Protein AF-A0A7J4EPP3-F1 (afdb_monomer_lite)

Foldseek 3Di:
DPDPVVLVVLLVVLLVLLQPFADDDDPDDDDDDDDDDDPVLVVVLSVLSVVLSVLLNVLSVCVSVLVLVVSLVSLQVSLVSLVVSLVSLVVCLVGDPDPLSNLLSVLSNLLSNLSSLLSNLSSVLSVVSVVCVVVVDDPVVVSVVSSVSSVVSSVSSSVSRVVNVVSD

Secondary structure (DSSP, 8-state):
---THHHHHHHHHHHHHSTTSS-S--------------HHHHHHHHHHHHHHHHHHHHHHHHHHTT-H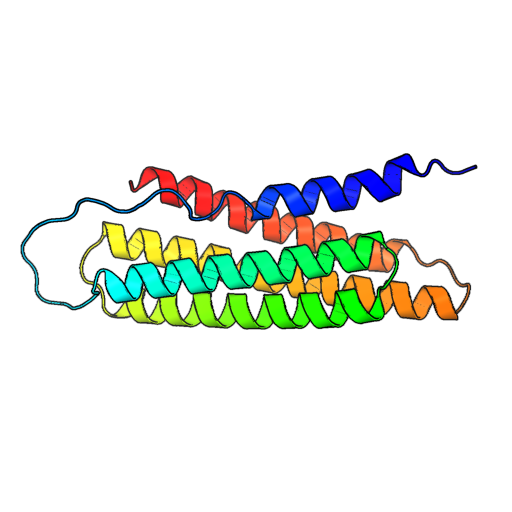HHHHHHHHHHHHHHHHHHHHHHHHHHH---HHHHHHHHHHHHHHHHHHHHHHHHHHHHHHHHHHHHH----HHHHHHHHHHHHHHHHHHHHHHHHHHTT-

Structure (mmCIF, N/CA/C/O backbone):
data_AF-A0A7J4EPP3-F1
#
_entry.id   AF-A0A7J4EPP3-F1
#
loop_
_atom_site.group_PDB
_atom_site.id
_atom_site.type_symbol
_atom_site.label_atom_id
_atom_site.label_alt_id
_atom_site.label_comp_id
_atom_site.label_asym_id
_atom_site.label_entity_id
_atom_site.label_seq_id
_atom_site.pdbx_PDB_ins_code
_atom_site.Cartn_x
_atom_site.Cartn_y
_atom_site.Cartn_z
_atom_site.occupancy
_atom_site.B_iso_or_equiv
_atom_site.auth_seq_id
_atom_site.auth_comp_id
_atom_site.auth_asym_id
_atom_site.auth_atom_id
_atom_site.pdbx_PDB_model_num
ATOM 1 N N . MET A 1 1 ? -27.697 15.323 17.295 1.00 38.88 1 MET A N 1
ATOM 2 C CA . MET A 1 1 ? -27.524 14.585 16.025 1.00 38.88 1 MET A CA 1
ATOM 3 C C . MET A 1 1 ? -26.240 15.083 15.372 1.00 38.88 1 MET A C 1
ATOM 5 O O . MET A 1 1 ? -26.256 16.134 14.749 1.00 38.88 1 MET A O 1
ATOM 9 N N . ARG A 1 2 ? -25.096 14.430 15.634 1.00 35.09 2 ARG A N 1
ATOM 10 C CA . ARG A 1 2 ? -23.826 14.738 14.949 1.00 35.09 2 ARG A CA 1
ATOM 11 C C . ARG A 1 2 ? -23.888 14.055 13.583 1.00 35.09 2 ARG A C 1
ATOM 13 O O . ARG A 1 2 ? -24.139 12.856 13.533 1.00 35.09 2 ARG A O 1
ATOM 20 N N . SER A 1 3 ? -23.784 14.842 12.518 1.00 36.94 3 SER A N 1
ATOM 21 C CA . SER A 1 3 ? -24.098 14.447 11.148 1.00 36.94 3 SER A CA 1
ATOM 22 C C . SER A 1 3 ? -23.239 13.279 10.665 1.00 36.94 3 SER A C 1
ATOM 24 O O . SER A 1 3 ? -22.012 13.332 10.704 1.00 36.94 3 SER A O 1
ATOM 26 N N . GLU A 1 4 ? -23.900 12.255 10.133 1.00 36.28 4 GLU A N 1
ATOM 27 C CA . GLU A 1 4 ? -23.300 11.088 9.468 1.00 36.28 4 GLU A CA 1
ATOM 28 C C . GLU A 1 4 ? -22.403 11.465 8.269 1.00 36.28 4 GLU A C 1
ATOM 30 O O . GLU A 1 4 ? -21.597 10.660 7.810 1.00 36.28 4 GLU A O 1
ATOM 35 N N . SER A 1 5 ? -22.460 12.726 7.828 1.00 35.41 5 SER A N 1
ATOM 36 C CA . SER A 1 5 ? -21.662 13.291 6.738 1.00 35.41 5 SER A CA 1
ATOM 37 C C . SER A 1 5 ? -20.147 13.281 6.984 1.00 35.41 5 SER A C 1
ATOM 39 O O . SER A 1 5 ? -19.390 13.132 6.028 1.00 35.41 5 SER A O 1
ATOM 41 N N . SER A 1 6 ? -19.667 13.387 8.233 1.00 36.06 6 SER A N 1
ATOM 42 C CA . SER A 1 6 ? -18.217 13.430 8.503 1.00 36.06 6 SER A CA 1
ATOM 43 C C . SER A 1 6 ? -17.560 12.047 8.530 1.00 36.06 6 SER A C 1
ATOM 45 O O . SER A 1 6 ? -16.365 11.939 8.272 1.00 36.06 6 SER A O 1
ATOM 47 N N . LYS A 1 7 ? -18.329 10.988 8.821 1.00 38.56 7 LYS A N 1
ATOM 48 C CA . LYS A 1 7 ? -17.844 9.597 8.784 1.00 38.56 7 LYS A CA 1
ATOM 49 C C . LYS A 1 7 ? -17.699 9.097 7.348 1.00 38.56 7 LYS A C 1
ATOM 51 O O . LYS A 1 7 ? -16.771 8.359 7.058 1.00 38.56 7 LYS A O 1
ATOM 56 N N . PHE A 1 8 ? -18.566 9.570 6.453 1.00 37.72 8 PHE A N 1
ATOM 57 C CA . PHE A 1 8 ? -18.509 9.256 5.026 1.00 37.72 8 PHE A CA 1
ATOM 58 C C . PHE A 1 8 ? -17.296 9.895 4.326 1.00 37.72 8 PHE A C 1
ATOM 60 O O . PHE A 1 8 ? -16.698 9.284 3.445 1.00 37.72 8 PHE A O 1
ATOM 67 N N . ALA A 1 9 ? -16.887 11.103 4.730 1.00 36.72 9 ALA A N 1
ATOM 68 C CA . ALA A 1 9 ? -15.850 11.861 4.026 1.00 36.72 9 ALA A CA 1
ATOM 69 C C . ALA A 1 9 ? -14.425 11.290 4.177 1.00 36.72 9 ALA A C 1
ATOM 71 O O . ALA A 1 9 ? -13.644 11.360 3.234 1.00 36.72 9 ALA A O 1
ATOM 72 N N . VAL A 1 10 ? -14.071 10.713 5.331 1.00 40.38 10 VAL A N 1
ATOM 73 C CA . VAL A 1 10 ? -12.707 10.198 5.577 1.00 40.38 10 VAL A CA 1
ATOM 74 C C . VAL A 1 10 ? -12.420 8.958 4.724 1.00 40.38 10 VAL A C 1
ATOM 76 O O . VAL A 1 10 ? -11.347 8.846 4.135 1.00 40.38 10 VAL A O 1
ATOM 79 N N . SER A 1 11 ? -13.412 8.084 4.582 1.00 42.03 11 SER A N 1
ATOM 80 C CA . SER A 1 11 ? -13.312 6.844 3.813 1.00 42.03 11 SER A CA 1
ATOM 81 C C . SER A 1 11 ? -13.341 7.050 2.302 1.00 42.03 11 SER A C 1
ATOM 83 O O . SER A 1 11 ? -12.597 6.407 1.566 1.00 42.03 11 SER A O 1
ATOM 85 N N . HIS A 1 12 ? -14.150 8.004 1.831 1.00 43.31 12 HIS A N 1
ATOM 86 C CA . HIS A 1 12 ? -14.265 8.305 0.402 1.00 43.31 12 HIS A CA 1
ATOM 87 C C . HIS A 1 12 ? -13.034 9.038 -0.140 1.00 43.31 12 HIS A C 1
ATOM 89 O O . HIS A 1 12 ? -12.711 8.890 -1.315 1.00 43.31 12 HIS A O 1
ATOM 95 N N . ILE A 1 13 ? -12.329 9.798 0.705 1.00 43.09 13 ILE A N 1
ATOM 96 C CA . ILE A 1 13 ? -11.084 10.458 0.310 1.00 43.09 13 ILE A CA 1
ATOM 97 C C . ILE A 1 13 ? -9.974 9.407 0.157 1.00 43.09 13 ILE A C 1
ATOM 99 O O . ILE A 1 13 ? -9.341 9.386 -0.887 1.00 43.09 13 ILE A O 1
ATOM 103 N N . LEU A 1 14 ? -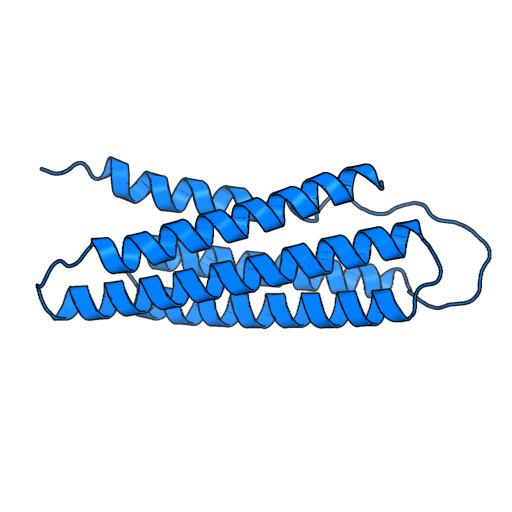9.779 8.482 1.106 1.00 45.69 14 LEU A N 1
ATOM 104 C CA . LEU A 1 14 ? -8.691 7.486 1.049 1.00 45.69 14 LEU A CA 1
ATOM 105 C C . LEU A 1 14 ? -8.889 6.387 -0.018 1.00 45.69 14 LEU A C 1
ATOM 107 O O . LEU A 1 14 ? -7.919 6.015 -0.674 1.00 45.69 14 LEU A O 1
ATOM 111 N N . ALA A 1 15 ? -10.120 5.913 -0.251 1.00 43.97 15 ALA A N 1
ATOM 112 C CA . ALA A 1 15 ? -10.391 4.848 -1.228 1.00 43.97 15 ALA A CA 1
ATOM 113 C C . ALA A 1 15 ? -10.171 5.274 -2.693 1.00 43.97 15 ALA A C 1
ATOM 115 O O . ALA A 1 15 ? -9.754 4.464 -3.517 1.00 43.97 15 ALA A O 1
ATOM 116 N N . TYR A 1 16 ? -10.414 6.545 -3.035 1.00 42.78 16 TYR A N 1
ATOM 117 C CA . TYR A 1 16 ? -10.221 7.038 -4.406 1.00 42.78 16 TYR A CA 1
ATOM 118 C C . TYR A 1 16 ? -8.749 7.292 -4.763 1.00 42.78 16 TYR A C 1
ATOM 120 O O . TYR A 1 16 ? -8.401 7.227 -5.941 1.00 42.78 16 TYR A O 1
ATOM 128 N N . PHE A 1 17 ? -7.873 7.531 -3.778 1.00 46.56 17 PHE A N 1
ATOM 129 C CA . PHE A 1 17 ? -6.449 7.792 -4.034 1.00 46.56 17 PHE A CA 1
ATOM 130 C C . PHE A 1 17 ? -5.656 6.539 -4.448 1.00 46.56 17 PHE A C 1
ATOM 132 O O . PHE A 1 17 ? -4.624 6.671 -5.098 1.00 46.56 17 PHE A O 1
ATOM 139 N N . VAL A 1 18 ? -6.148 5.332 -4.140 1.00 42.97 18 VAL A N 1
ATOM 140 C CA . VAL A 1 18 ? -5.433 4.057 -4.375 1.00 42.97 18 VAL A CA 1
ATOM 141 C C . VAL A 1 18 ? -5.790 3.399 -5.725 1.00 42.97 18 VAL A C 1
ATOM 143 O O . VAL A 1 18 ? -5.059 2.547 -6.218 1.00 42.97 18 VAL A O 1
ATOM 146 N N . ILE A 1 19 ? -6.876 3.822 -6.388 1.00 42.00 19 ILE A N 1
ATOM 147 C CA . ILE A 1 19 ? -7.444 3.125 -7.565 1.00 42.00 19 ILE A CA 1
ATOM 148 C C . ILE A 1 19 ? -6.765 3.485 -8.906 1.00 42.00 19 ILE A C 1
ATOM 150 O O . ILE A 1 19 ? -6.906 2.748 -9.878 1.00 42.00 19 ILE A O 1
ATOM 154 N N . ILE A 1 20 ? -5.990 4.571 -9.003 1.00 41.16 20 ILE A N 1
ATOM 155 C CA . ILE A 1 20 ? -5.474 5.072 -10.300 1.00 41.16 20 ILE A CA 1
ATOM 156 C C . ILE A 1 20 ? -3.962 4.844 -10.460 1.00 41.16 20 ILE A C 1
ATOM 158 O O . ILE A 1 20 ? -3.291 5.671 -11.069 1.00 41.16 20 ILE A O 1
ATOM 162 N N . VAL A 1 21 ? -3.390 3.772 -9.897 1.00 41.31 21 VAL A N 1
ATOM 163 C CA . VAL A 1 21 ? -1.919 3.656 -9.847 1.00 41.31 21 VAL A CA 1
ATOM 164 C C . VAL A 1 21 ? -1.294 2.818 -10.982 1.00 41.31 21 VAL A C 1
ATOM 166 O O . VAL A 1 21 ? -0.169 3.124 -11.329 1.00 41.31 21 VAL A O 1
ATOM 169 N N . PHE A 1 22 ? -1.933 1.863 -11.684 1.00 44.84 22 PHE A N 1
ATOM 170 C CA . PHE A 1 22 ? -1.128 1.020 -12.618 1.00 44.84 22 PHE A CA 1
ATOM 171 C C . PHE A 1 22 ? -1.737 0.527 -13.948 1.00 44.84 22 PHE A C 1
ATOM 173 O O . PHE A 1 22 ? -1.151 -0.339 -14.587 1.00 44.84 22 PHE A O 1
ATOM 180 N N . ILE A 1 23 ? -2.825 1.110 -14.470 1.00 38.44 23 ILE A N 1
ATOM 181 C CA . ILE A 1 23 ? -3.453 0.593 -15.717 1.00 38.44 23 ILE A CA 1
ATOM 182 C C . ILE A 1 23 ? -2.827 1.125 -17.038 1.00 38.44 23 ILE A C 1
ATOM 184 O O . ILE A 1 23 ? -3.139 0.620 -18.114 1.00 38.44 23 ILE A O 1
ATOM 188 N N . ALA A 1 24 ? -1.903 2.094 -17.033 1.00 37.91 24 ALA A N 1
ATOM 189 C CA . ALA A 1 24 ? -1.343 2.638 -18.285 1.00 37.91 24 ALA A CA 1
ATOM 190 C C . ALA A 1 24 ? 0.034 2.040 -18.634 1.00 37.91 24 ALA A C 1
ATOM 192 O O . ALA A 1 24 ? 1.046 2.352 -18.006 1.00 37.91 24 ALA A O 1
ATOM 193 N N . GLY A 1 25 ? 0.020 1.166 -19.643 1.00 39.25 25 GLY A N 1
ATOM 194 C CA . GLY A 1 25 ? 1.089 0.261 -20.048 1.00 39.25 25 GLY A CA 1
ATOM 195 C C . GLY A 1 25 ? 2.394 0.882 -20.547 1.00 39.25 25 GLY A C 1
ATOM 196 O O . GLY A 1 25 ? 2.443 1.958 -21.138 1.00 39.25 25 GLY A O 1
ATOM 197 N N . PHE A 1 26 ? 3.464 0.112 -20.357 1.00 44.09 26 PHE A N 1
ATOM 198 C CA . PHE A 1 26 ? 4.812 0.403 -20.829 1.00 44.09 26 PHE A CA 1
ATOM 199 C C . PHE A 1 26 ? 5.058 -0.295 -22.180 1.00 44.09 26 PHE A C 1
ATOM 201 O O . PHE A 1 26 ? 5.839 -1.234 -22.291 1.00 44.09 26 PHE A O 1
ATOM 208 N N . SER A 1 27 ? 4.355 0.121 -23.235 1.00 39.72 27 SER A N 1
ATOM 209 C CA . SER A 1 27 ? 4.591 -0.391 -24.591 1.00 39.72 27 SER A CA 1
ATOM 210 C C . SER A 1 27 ? 5.623 0.473 -25.317 1.00 39.72 27 SER A C 1
ATOM 212 O O . SER A 1 27 ? 5.259 1.352 -26.096 1.00 39.72 27 SER A O 1
ATOM 214 N N . GLY A 1 28 ? 6.912 0.224 -25.075 1.00 39.09 28 GLY A N 1
ATOM 215 C CA . GLY A 1 28 ? 7.970 0.755 -25.938 1.00 39.09 28 GLY A CA 1
ATOM 216 C C . GLY A 1 28 ? 9.307 1.016 -25.257 1.00 39.09 28 GLY A C 1
ATOM 217 O O . GLY A 1 28 ? 9.601 2.140 -24.874 1.00 39.09 28 GLY A O 1
ATOM 218 N N . CYS A 1 29 ? 10.181 0.012 -25.211 1.00 43.47 29 CYS A N 1
ATOM 219 C CA . CYS A 1 29 ? 11.624 0.243 -25.134 1.00 43.47 29 CYS A CA 1
ATOM 220 C C . CYS A 1 29 ? 12.358 -0.855 -25.909 1.00 43.47 29 CYS A C 1
ATOM 222 O O . CYS A 1 29 ? 12.477 -1.984 -25.440 1.00 43.47 29 CYS A O 1
ATOM 224 N N . SER A 1 30 ? 12.838 -0.531 -27.114 1.00 42.94 30 SER A N 1
ATOM 225 C CA . SER A 1 30 ? 13.688 -1.424 -27.904 1.00 42.94 30 SER A CA 1
ATOM 226 C C . SER A 1 30 ? 15.169 -1.056 -27.806 1.00 42.94 30 SER A C 1
ATOM 228 O O . SER A 1 30 ? 15.552 0.089 -28.042 1.00 42.94 30 SER A O 1
ATOM 230 N N . SER A 1 31 ? 15.969 -2.115 -27.667 1.00 53.19 31 SER A N 1
ATOM 231 C CA . SER A 1 31 ? 17.352 -2.323 -28.120 1.00 53.19 31 SER A CA 1
ATOM 232 C C . SER A 1 31 ? 18.536 -1.840 -27.259 1.00 53.19 31 SER A C 1
ATOM 234 O O . SER A 1 31 ? 18.774 -0.654 -27.061 1.00 53.19 31 SER A O 1
ATOM 236 N N . ASN A 1 32 ? 19.339 -2.857 -26.906 1.00 49.91 32 ASN A N 1
ATOM 237 C CA . ASN A 1 32 ? 20.794 -2.893 -26.713 1.00 49.91 32 ASN A CA 1
ATOM 238 C C . ASN A 1 32 ? 21.389 -2.439 -25.370 1.00 49.91 32 ASN A C 1
ATOM 240 O O . ASN A 1 32 ? 22.079 -1.428 -25.301 1.00 49.91 32 ASN A O 1
ATOM 244 N N . SER A 1 33 ? 21.247 -3.283 -24.338 1.00 44.88 33 SER A N 1
ATOM 245 C CA . SER A 1 33 ? 22.287 -3.598 -23.332 1.00 44.88 33 SER A CA 1
ATOM 246 C C . SER A 1 33 ? 21.901 -4.877 -22.557 1.00 44.88 33 SER A C 1
ATOM 248 O O . SER A 1 33 ? 20.709 -5.084 -22.328 1.00 44.88 33 SER A O 1
ATOM 250 N N . PRO A 1 34 ? 22.847 -5.759 -22.177 1.00 58.75 34 PRO A N 1
ATOM 251 C CA . PRO A 1 34 ? 22.534 -7.006 -21.485 1.00 58.75 34 PRO A CA 1
ATOM 252 C C . PRO A 1 34 ? 22.346 -6.751 -19.980 1.00 58.75 34 PRO A C 1
ATOM 254 O O . PRO A 1 34 ? 23.309 -6.413 -19.298 1.00 58.75 34 PRO A O 1
ATOM 257 N N . ILE A 1 35 ? 21.089 -6.839 -19.525 1.00 55.03 35 ILE A N 1
ATOM 258 C CA . ILE A 1 35 ? 20.533 -7.356 -18.247 1.00 55.03 35 ILE A CA 1
ATOM 259 C C . ILE A 1 35 ? 19.027 -6.991 -18.283 1.00 55.03 35 ILE A C 1
ATOM 261 O O . ILE A 1 35 ? 18.688 -5.809 -18.329 1.00 55.03 35 ILE A O 1
ATOM 265 N N . ASP A 1 36 ? 18.126 -7.938 -18.578 1.00 68.12 36 ASP A N 1
ATOM 266 C CA . ASP A 1 36 ? 17.540 -9.009 -17.722 1.00 68.12 36 ASP A CA 1
ATOM 267 C C . ASP A 1 36 ? 16.417 -8.525 -16.782 1.00 68.12 36 ASP A C 1
ATOM 269 O O . ASP A 1 36 ? 16.357 -8.863 -15.603 1.00 68.12 36 ASP A O 1
ATOM 273 N N . ILE A 1 37 ? 15.505 -7.711 -17.320 1.00 73.50 37 ILE A N 1
ATOM 274 C CA . ILE A 1 37 ? 14.126 -7.661 -16.831 1.00 73.50 37 ILE A CA 1
ATOM 275 C C . ILE A 1 37 ? 13.210 -7.899 -18.023 1.00 73.50 37 ILE A C 1
ATOM 277 O O . ILE A 1 37 ? 13.243 -7.154 -19.005 1.00 73.50 37 ILE A O 1
ATOM 281 N N . THR A 1 38 ? 12.416 -8.955 -17.939 1.00 85.19 38 THR A N 1
ATOM 282 C CA . THR A 1 38 ? 11.434 -9.328 -18.953 1.00 85.19 38 THR A CA 1
ATOM 283 C C . THR A 1 38 ? 10.153 -8.506 -18.810 1.00 85.19 38 THR A C 1
ATOM 285 O O . THR A 1 38 ? 9.822 -8.013 -17.731 1.00 85.19 38 THR A O 1
ATOM 288 N N . GLN A 1 39 ? 9.390 -8.387 -19.900 1.00 81.25 39 GLN A N 1
ATOM 289 C CA . GLN A 1 39 ? 8.050 -7.793 -19.837 1.00 81.25 39 GLN A CA 1
ATOM 290 C C . GLN A 1 39 ? 7.141 -8.573 -18.874 1.00 81.25 39 GLN A C 1
ATOM 292 O O . GLN A 1 39 ? 6.374 -7.971 -18.136 1.00 81.25 39 GLN A O 1
ATOM 297 N N . GLU A 1 40 ? 7.288 -9.898 -18.821 1.00 87.38 40 GLU A N 1
ATOM 298 C CA . GLU A 1 40 ? 6.551 -10.761 -17.896 1.00 87.38 40 GLU A CA 1
ATOM 299 C C . GLU A 1 40 ? 6.826 -10.411 -16.423 1.00 87.38 40 GLU A C 1
ATOM 301 O O . GLU A 1 40 ? 5.902 -10.371 -15.615 1.00 87.38 40 GLU A O 1
ATOM 306 N N . GLU A 1 41 ? 8.075 -10.110 -16.050 1.00 85.19 41 GLU A N 1
ATOM 307 C CA . GLU A 1 41 ? 8.405 -9.651 -14.692 1.00 85.19 41 GLU A CA 1
ATOM 308 C C . GLU A 1 41 ? 7.761 -8.300 -14.359 1.00 85.19 41 GLU A C 1
ATOM 310 O O . GLU A 1 41 ? 7.289 -8.110 -13.237 1.00 85.19 41 GLU A O 1
ATOM 315 N N . ILE A 1 42 ? 7.704 -7.380 -15.328 1.00 82.44 42 ILE A N 1
ATOM 316 C CA . ILE A 1 42 ? 7.021 -6.087 -15.173 1.00 82.44 42 ILE A CA 1
ATOM 317 C C . ILE A 1 42 ? 5.518 -6.307 -14.979 1.00 82.44 42 ILE A C 1
ATOM 319 O O . ILE A 1 42 ? 4.950 -5.796 -14.014 1.00 82.44 42 ILE A O 1
ATOM 323 N N . ASP A 1 43 ? 4.892 -7.115 -15.834 1.00 82.50 43 ASP A N 1
ATOM 324 C CA . ASP A 1 43 ? 3.459 -7.410 -15.771 1.00 82.50 43 ASP A CA 1
ATOM 325 C C . ASP A 1 43 ? 3.092 -8.101 -14.445 1.00 82.50 43 ASP A C 1
ATOM 327 O O . ASP A 1 43 ? 2.103 -7.747 -13.801 1.00 82.50 43 ASP A O 1
ATOM 331 N N . ASN A 1 44 ? 3.929 -9.033 -13.976 1.00 86.50 44 ASN A N 1
ATOM 332 C CA . ASN A 1 44 ? 3.757 -9.703 -12.686 1.00 86.50 44 ASN A CA 1
ATOM 333 C C . ASN A 1 44 ? 3.891 -8.743 -11.495 1.00 86.50 44 ASN A C 1
ATOM 335 O O . ASN A 1 44 ? 3.174 -8.889 -10.496 1.00 86.50 44 ASN A O 1
ATOM 339 N N . LEU A 1 45 ? 4.805 -7.772 -11.566 1.00 85.94 45 LEU A N 1
ATOM 340 C CA . LEU A 1 45 ? 4.961 -6.755 -10.528 1.00 85.94 45 LEU A CA 1
ATOM 341 C C . LEU A 1 45 ? 3.742 -5.824 -10.486 1.00 85.94 45 LEU A C 1
ATOM 343 O O . LEU A 1 45 ? 3.192 -5.601 -9.407 1.00 85.94 45 LEU A O 1
ATOM 347 N N . SER A 1 46 ? 3.277 -5.358 -11.647 1.00 83.19 46 SER A N 1
ATOM 348 C CA . SER A 1 46 ? 2.057 -4.552 -11.774 1.00 83.19 46 SER A CA 1
ATOM 349 C C . SER A 1 46 ? 0.829 -5.293 -11.245 1.00 83.19 46 SER A C 1
ATOM 351 O O . SER A 1 46 ? 0.115 -4.761 -10.399 1.00 83.19 46 SER A O 1
ATOM 353 N N . ALA A 1 47 ? 0.635 -6.557 -11.630 1.00 83.75 47 ALA A N 1
ATOM 354 C CA . ALA A 1 47 ? -0.464 -7.377 -11.121 1.00 83.75 47 ALA A CA 1
ATOM 355 C C . ALA A 1 47 ? -0.394 -7.579 -9.595 1.00 83.75 47 ALA A C 1
ATOM 357 O O . ALA A 1 47 ? -1.421 -7.606 -8.915 1.00 83.75 47 ALA A O 1
ATOM 358 N N . SER A 1 48 ? 0.815 -7.693 -9.032 1.00 86.75 48 SER A N 1
ATOM 359 C CA . SER A 1 48 ? 1.009 -7.788 -7.577 1.00 86.75 48 SER A CA 1
ATOM 360 C C . SER A 1 48 ? 0.599 -6.493 -6.867 1.00 86.75 48 SER A C 1
ATOM 362 O O . SER A 1 48 ? -0.012 -6.545 -5.799 1.00 86.75 48 SER A O 1
ATOM 364 N N . MET A 1 49 ? 0.893 -5.341 -7.475 1.00 85.44 49 MET A N 1
ATOM 365 C CA . MET A 1 49 ? 0.488 -4.032 -6.969 1.00 85.44 49 MET A CA 1
ATOM 366 C C . MET A 1 49 ? -1.031 -3.837 -7.029 1.00 85.44 49 MET A C 1
ATOM 368 O O . MET A 1 49 ? -1.641 -3.427 -6.041 1.00 85.44 49 MET A O 1
ATOM 372 N N . ASP A 1 50 ? -1.663 -4.204 -8.145 1.00 83.31 50 ASP A N 1
ATOM 373 C CA . ASP A 1 50 ? -3.122 -4.156 -8.292 1.00 83.31 50 ASP A CA 1
ATOM 374 C C . ASP A 1 50 ? -3.825 -5.055 -7.271 1.00 83.31 50 ASP A C 1
ATOM 376 O O . ASP A 1 50 ? -4.831 -4.671 -6.669 1.00 83.31 50 ASP A O 1
ATOM 380 N N . HIS A 1 51 ? -3.261 -6.235 -7.007 1.00 88.69 51 HIS A N 1
ATOM 381 C CA . HIS A 1 51 ? -3.771 -7.124 -5.973 1.00 88.69 51 HIS A CA 1
ATOM 382 C C . HIS A 1 51 ? -3.651 -6.506 -4.570 1.00 88.69 51 HIS A C 1
ATOM 384 O O . HIS A 1 51 ? -4.620 -6.541 -3.812 1.00 88.69 51 HIS A O 1
ATOM 390 N N . ALA A 1 52 ? -2.513 -5.889 -4.229 1.00 85.00 52 ALA A N 1
ATOM 391 C CA . ALA A 1 52 ? -2.344 -5.185 -2.955 1.00 85.00 52 ALA A CA 1
ATOM 392 C C . ALA A 1 52 ? -3.379 -4.056 -2.783 1.00 85.00 52 ALA A C 1
ATOM 394 O O . ALA A 1 52 ? -4.024 -3.955 -1.736 1.00 85.00 52 ALA A O 1
ATOM 395 N N . ASN A 1 53 ? -3.601 -3.270 -3.843 1.00 83.56 53 ASN A N 1
ATOM 396 C CA . ASN A 1 53 ? -4.615 -2.215 -3.885 1.00 83.56 53 ASN A CA 1
ATOM 397 C C . ASN A 1 53 ? -6.031 -2.766 -3.672 1.00 83.56 53 ASN A C 1
ATOM 399 O O . ASN A 1 53 ? -6.804 -2.191 -2.907 1.00 83.56 53 ASN A O 1
ATOM 403 N N . SER A 1 54 ? -6.375 -3.893 -4.302 1.00 87.44 54 SER A N 1
ATOM 404 C CA . SER A 1 54 ? -7.681 -4.533 -4.107 1.00 87.44 54 SER A CA 1
ATOM 405 C C . SER A 1 54 ? -7.918 -4.903 -2.641 1.00 87.44 54 SER A C 1
ATOM 407 O O . SER A 1 54 ? -8.982 -4.608 -2.101 1.00 87.44 54 SER A O 1
ATOM 409 N N . ILE A 1 55 ? -6.920 -5.493 -1.976 1.00 90.81 55 ILE A N 1
ATOM 410 C CA . ILE A 1 55 ? -7.020 -5.861 -0.555 1.00 90.81 55 ILE A CA 1
ATOM 411 C C . ILE A 1 55 ? -7.184 -4.601 0.307 1.00 90.81 55 ILE A C 1
ATOM 413 O O . ILE A 1 55 ? -8.029 -4.561 1.199 1.00 90.81 55 ILE A O 1
ATOM 417 N N . PHE A 1 56 ? -6.431 -3.536 0.027 1.00 85.69 56 PHE A N 1
ATOM 418 C CA . PHE A 1 56 ? -6.567 -2.268 0.750 1.00 85.69 56 PHE A CA 1
ATOM 419 C C . PHE A 1 56 ? -7.999 -1.702 0.686 1.00 85.69 56 PHE A C 1
ATOM 421 O O . PHE A 1 56 ? -8.553 -1.244 1.694 1.00 85.69 56 PHE A O 1
ATOM 428 N N . LEU A 1 57 ? -8.624 -1.762 -0.493 1.00 86.56 57 LEU A N 1
ATOM 429 C CA . LEU A 1 57 ? -10.000 -1.306 -0.698 1.00 86.56 57 LEU A CA 1
ATOM 430 C C . LEU A 1 57 ? -11.012 -2.165 0.065 1.00 86.56 57 LEU A C 1
ATOM 432 O O . LEU A 1 57 ? -11.940 -1.614 0.662 1.00 86.56 57 LEU A O 1
ATOM 436 N N . ASP A 1 58 ? -10.803 -3.480 0.135 1.00 88.44 58 ASP A N 1
ATOM 437 C CA . ASP A 1 58 ? -11.617 -4.364 0.974 1.00 88.44 58 ASP A CA 1
ATOM 438 C C . ASP A 1 58 ? -11.517 -3.975 2.460 1.00 88.44 58 ASP A C 1
ATOM 440 O O . ASP A 1 58 ? -12.520 -3.962 3.181 1.00 88.44 58 ASP A O 1
ATOM 444 N N . GLY A 1 59 ? -10.327 -3.583 2.925 1.00 83.31 59 GLY A N 1
ATOM 445 C CA . GLY A 1 59 ? -10.117 -3.079 4.286 1.00 83.31 59 GLY A CA 1
ATOM 446 C C . GLY A 1 59 ? -10.944 -1.823 4.560 1.00 83.31 59 GLY A C 1
ATOM 447 O O . GLY A 1 59 ? -11.617 -1.726 5.593 1.00 83.31 59 GLY A O 1
ATOM 448 N N . THR A 1 60 ? -10.979 -0.912 3.585 1.00 85.44 60 THR A N 1
ATOM 449 C CA . THR A 1 60 ? -11.796 0.311 3.636 1.00 85.44 60 THR A CA 1
ATOM 450 C C . THR A 1 60 ? -13.284 -0.007 3.673 1.00 85.44 60 THR A C 1
ATOM 452 O O . THR A 1 60 ? -14.022 0.532 4.498 1.00 85.44 60 THR A O 1
ATOM 455 N N . TYR A 1 61 ? -13.728 -0.967 2.867 1.00 87.50 61 TYR A N 1
ATOM 456 C CA . TYR A 1 61 ? -15.109 -1.433 2.888 1.00 87.50 61 TYR A CA 1
ATOM 457 C C . TYR A 1 61 ? -15.531 -1.972 4.268 1.00 87.50 61 TYR A C 1
ATOM 459 O O . TYR A 1 61 ? -16.625 -1.662 4.754 1.00 87.50 61 TYR A O 1
ATOM 467 N N . TYR A 1 62 ? -14.679 -2.756 4.937 1.00 86.81 62 TYR A N 1
ATOM 468 C CA . TYR A 1 62 ? -14.981 -3.249 6.285 1.00 86.81 62 TYR A CA 1
ATOM 469 C C . TYR A 1 62 ? -14.958 -2.143 7.340 1.00 86.81 62 TYR A C 1
ATOM 471 O O . TYR A 1 62 ? -15.801 -2.157 8.245 1.00 86.81 62 TYR A O 1
ATOM 479 N N . TRP A 1 63 ? -14.039 -1.184 7.215 1.00 85.56 63 TRP A N 1
ATOM 480 C CA . TRP A 1 63 ? -13.981 -0.006 8.076 1.00 85.56 63 TRP A CA 1
ATOM 481 C C . TRP A 1 63 ? -15.292 0.786 8.023 1.00 85.56 63 TRP A C 1
ATOM 483 O O . TRP A 1 63 ? -15.878 1.083 9.066 1.00 85.56 63 TRP A O 1
ATOM 493 N N . ASP A 1 64 ? -15.804 1.042 6.820 1.00 85.69 64 ASP A N 1
ATOM 494 C CA . ASP A 1 64 ? -17.017 1.840 6.591 1.00 85.69 64 ASP A CA 1
ATOM 495 C C . ASP A 1 64 ? -18.267 1.214 7.190 1.00 85.69 64 ASP A C 1
ATOM 497 O O . ASP A 1 64 ? -19.181 1.907 7.642 1.00 85.69 64 ASP A O 1
ATOM 501 N N . ARG A 1 65 ? -18.289 -0.116 7.254 1.00 87.56 65 ARG A N 1
ATOM 502 C CA . ARG A 1 65 ? -19.361 -0.877 7.900 1.00 87.56 65 ARG A CA 1
ATOM 503 C C . ARG A 1 65 ? -19.184 -1.014 9.411 1.00 87.56 65 ARG A C 1
ATOM 505 O O . ARG A 1 65 ? -19.981 -1.695 10.053 1.00 87.56 65 ARG A O 1
ATOM 512 N N . GLY A 1 66 ? -18.150 -0.402 9.984 1.00 85.00 66 GLY A N 1
ATOM 513 C CA . GLY A 1 66 ? -17.815 -0.510 11.401 1.00 85.00 66 GLY A CA 1
ATOM 514 C C . GLY A 1 66 ? -17.296 -1.891 11.807 1.00 85.00 66 GLY A C 1
ATOM 515 O O . GLY A 1 66 ? -17.203 -2.184 12.999 1.00 85.00 66 GLY A O 1
ATOM 516 N N . ASN A 1 67 ? -16.947 -2.757 10.848 1.00 91.81 67 ASN A N 1
ATOM 517 C CA . ASN A 1 67 ? -16.341 -4.054 11.131 1.00 91.81 67 ASN A CA 1
ATOM 518 C C . ASN A 1 67 ? -14.827 -3.895 11.322 1.00 91.81 67 ASN A C 1
ATOM 520 O O . ASN A 1 67 ? -14.015 -4.360 10.523 1.00 91.81 67 ASN A O 1
ATOM 524 N N . PHE A 1 68 ? -14.451 -3.223 12.409 1.00 88.06 68 PHE A N 1
ATOM 525 C CA . PHE A 1 68 ? -13.067 -2.840 12.678 1.00 88.06 68 PHE A CA 1
ATOM 526 C C . PHE A 1 68 ? -12.126 -4.035 12.882 1.00 88.06 68 PHE A C 1
ATOM 528 O O . PHE A 1 68 ? -10.950 -3.957 12.540 1.00 88.06 68 PHE A O 1
ATOM 535 N N . SER A 1 69 ? -12.633 -5.167 13.385 1.00 91.50 69 SER A N 1
ATOM 536 C CA . SER A 1 69 ? -11.823 -6.385 13.509 1.00 91.50 69 SER A CA 1
ATOM 537 C C . SER A 1 69 ? -11.407 -6.919 12.141 1.00 91.50 69 SER A C 1
ATOM 539 O O . SER A 1 69 ? -10.248 -7.285 11.967 1.00 91.50 69 SER A O 1
ATOM 541 N N . LYS A 1 70 ? -12.335 -6.953 11.173 1.00 93.50 70 LYS A N 1
ATOM 542 C CA . LYS A 1 70 ? -12.022 -7.419 9.820 1.00 93.50 70 LYS A CA 1
ATOM 543 C C . LYS A 1 70 ? -11.217 -6.383 9.040 1.00 93.50 70 LYS A C 1
ATOM 545 O O . LYS A 1 70 ? -10.274 -6.758 8.359 1.00 93.50 70 LYS A O 1
ATOM 550 N N . ALA A 1 71 ? -11.524 -5.096 9.204 1.00 86.25 71 ALA A N 1
ATOM 551 C CA . ALA A 1 71 ? -10.743 -4.014 8.609 1.00 86.25 71 ALA A CA 1
ATOM 552 C C . ALA A 1 71 ? -9.263 -4.098 9.016 1.00 86.25 71 ALA A C 1
ATOM 554 O O . ALA A 1 71 ? -8.393 -4.055 8.156 1.00 86.25 71 ALA A O 1
ATOM 555 N N . ARG A 1 72 ? -8.976 -4.315 10.310 1.00 91.88 72 ARG A N 1
ATOM 556 C CA . ARG A 1 72 ? -7.608 -4.515 10.813 1.00 91.88 72 ARG A CA 1
ATOM 557 C C . ARG A 1 72 ? -6.878 -5.648 10.091 1.00 91.88 72 ARG A C 1
ATOM 559 O O . ARG A 1 72 ? -5.740 -5.457 9.681 1.00 91.88 72 ARG A O 1
ATOM 566 N N . GLU A 1 73 ? -7.508 -6.819 10.009 1.00 95.62 73 GLU A N 1
ATOM 567 C CA . GLU A 1 73 ? -6.934 -8.005 9.360 1.00 95.62 73 GLU A CA 1
ATOM 568 C C . GLU A 1 73 ? -6.592 -7.696 7.900 1.00 95.62 73 GLU A C 1
ATOM 570 O O . GLU A 1 73 ? -5.447 -7.837 7.487 1.00 95.62 73 GLU A O 1
ATOM 575 N N . VAL A 1 74 ? -7.561 -7.152 7.164 1.00 94.38 74 VAL A N 1
ATOM 576 C CA . VAL A 1 74 ? -7.426 -6.881 5.732 1.00 94.38 74 VAL A CA 1
ATOM 577 C C . VAL A 1 74 ? -6.398 -5.780 5.446 1.00 94.38 74 VAL A C 1
ATOM 579 O O . VAL A 1 74 ? -5.595 -5.915 4.528 1.00 94.38 74 VAL A O 1
ATOM 582 N N . TYR A 1 75 ? -6.338 -4.718 6.255 1.00 91.06 75 TYR A N 1
ATOM 583 C CA . TYR A 1 75 ? -5.265 -3.727 6.137 1.00 91.06 75 TYR A CA 1
ATOM 584 C C . TYR A 1 75 ? -3.881 -4.326 6.447 1.00 91.06 75 TYR A C 1
ATOM 586 O O . TYR A 1 75 ? -2.901 -3.967 5.799 1.00 91.06 75 TYR A O 1
ATOM 594 N N . GLY A 1 76 ? -3.780 -5.265 7.393 1.00 92.25 76 GLY A N 1
ATOM 595 C CA . GLY A 1 76 ? -2.536 -6.001 7.647 1.00 92.25 76 GLY A CA 1
ATOM 596 C C . GLY A 1 76 ? -2.092 -6.859 6.454 1.00 92.25 76 GLY A C 1
ATOM 597 O O . GLY A 1 76 ? -0.905 -6.886 6.111 1.00 92.25 76 GLY A O 1
ATOM 598 N N . ASP A 1 77 ? -3.043 -7.504 5.780 1.00 96.12 77 ASP A N 1
ATOM 599 C CA . ASP A 1 77 ? -2.785 -8.274 4.560 1.00 96.12 77 ASP A CA 1
ATOM 600 C C . ASP A 1 77 ? -2.326 -7.363 3.410 1.00 96.12 77 ASP A C 1
ATOM 602 O O . ASP A 1 77 ? -1.334 -7.665 2.738 1.00 96.12 77 ASP A O 1
ATOM 606 N N . ALA A 1 78 ? -2.973 -6.204 3.231 1.00 89.00 78 ALA A N 1
ATOM 607 C CA . ALA A 1 78 ? -2.569 -5.198 2.248 1.00 89.00 78 ALA A CA 1
ATOM 608 C C . ALA A 1 78 ? -1.137 -4.704 2.503 1.00 89.00 78 ALA A C 1
ATOM 610 O O . ALA A 1 78 ? -0.316 -4.689 1.585 1.00 89.00 78 ALA A O 1
ATOM 611 N N . ALA A 1 79 ? -0.800 -4.383 3.760 1.00 89.25 79 ALA A N 1
ATOM 612 C CA . ALA A 1 79 ? 0.552 -3.975 4.143 1.00 89.25 79 ALA A CA 1
ATOM 613 C C . ALA A 1 79 ? 1.596 -5.031 3.756 1.00 89.25 79 ALA A C 1
ATOM 615 O O . ALA A 1 79 ? 2.655 -4.709 3.219 1.00 89.25 79 ALA A O 1
ATOM 616 N N . THR A 1 80 ? 1.283 -6.307 3.990 1.00 96.62 80 THR A N 1
ATOM 617 C CA . THR A 1 80 ? 2.162 -7.423 3.622 1.00 96.62 80 THR A CA 1
ATOM 618 C C . THR A 1 80 ? 2.384 -7.474 2.112 1.00 96.62 80 THR A C 1
ATOM 620 O O . THR A 1 80 ? 3.530 -7.570 1.671 1.00 96.62 80 THR A O 1
ATOM 623 N N . LYS A 1 81 ? 1.323 -7.326 1.309 1.00 93.88 81 LYS A N 1
ATOM 624 C CA . LYS A 1 81 ? 1.438 -7.312 -0.155 1.00 93.88 81 LYS A CA 1
ATOM 625 C C . LYS A 1 81 ? 2.217 -6.122 -0.693 1.00 93.88 81 LYS A C 1
ATOM 627 O O . LYS A 1 81 ? 3.064 -6.317 -1.561 1.00 93.88 81 LYS A O 1
ATOM 632 N N . TYR A 1 82 ? 2.035 -4.926 -0.144 1.00 90.69 82 TYR A N 1
ATOM 633 C CA . TYR A 1 82 ? 2.848 -3.779 -0.546 1.00 90.69 82 TYR A CA 1
ATOM 634 C C . TYR A 1 82 ? 4.341 -3.975 -0.253 1.00 90.69 82 TYR A C 1
ATOM 636 O O . TYR A 1 82 ? 5.174 -3.598 -1.074 1.00 90.69 82 TYR A O 1
ATOM 644 N N . ARG A 1 83 ? 4.707 -4.630 0.858 1.00 94.31 83 ARG A N 1
ATOM 645 C CA . ARG A 1 83 ? 6.118 -4.963 1.136 1.00 94.31 83 ARG A CA 1
ATOM 646 C C . ARG A 1 83 ? 6.688 -5.997 0.163 1.00 94.31 83 ARG A C 1
ATOM 648 O O . ARG A 1 83 ? 7.855 -5.901 -0.205 1.00 94.31 83 ARG A O 1
ATOM 655 N N . GLU A 1 84 ? 5.886 -6.971 -0.270 1.00 94.75 84 GLU A N 1
ATOM 656 C CA . GLU A 1 84 ? 6.296 -7.914 -1.323 1.00 94.75 84 GLU A CA 1
ATOM 657 C C . GLU A 1 84 ? 6.583 -7.180 -2.646 1.00 94.75 84 GLU A C 1
ATOM 659 O O . GLU A 1 84 ? 7.582 -7.475 -3.307 1.00 94.75 84 GLU A O 1
ATOM 664 N N . VAL A 1 85 ? 5.738 -6.207 -3.012 1.00 89.75 85 VAL A N 1
ATOM 665 C CA . VAL A 1 85 ? 5.930 -5.362 -4.205 1.00 89.75 85 VAL A CA 1
ATOM 666 C C . VAL A 1 85 ? 7.192 -4.511 -4.074 1.00 89.75 85 VAL A C 1
ATOM 668 O O . VAL A 1 85 ? 8.018 -4.528 -4.985 1.00 89.75 85 VAL A O 1
ATOM 671 N N . ASP A 1 86 ? 7.385 -3.827 -2.942 1.00 92.06 86 ASP A N 1
ATOM 672 C CA . ASP A 1 86 ? 8.590 -3.033 -2.664 1.00 92.06 86 ASP A CA 1
ATOM 673 C C . ASP A 1 86 ? 9.864 -3.876 -2.810 1.00 92.06 86 ASP A C 1
ATOM 675 O O . ASP A 1 86 ? 10.780 -3.514 -3.550 1.00 92.06 86 ASP A O 1
ATOM 679 N N . TYR A 1 87 ? 9.895 -5.046 -2.167 1.00 93.56 87 TYR A N 1
ATOM 680 C CA . TYR A 1 87 ? 11.034 -5.956 -2.236 1.00 93.56 87 TYR A CA 1
ATOM 681 C C . TYR A 1 87 ? 11.376 -6.342 -3.681 1.00 93.56 87 TYR A C 1
ATOM 683 O O . TYR A 1 87 ? 12.528 -6.210 -4.101 1.00 93.56 87 TYR A O 1
ATOM 691 N N . ARG A 1 88 ? 10.374 -6.762 -4.466 1.00 89.50 88 ARG A N 1
ATOM 692 C CA . ARG A 1 88 ? 10.565 -7.135 -5.878 1.00 89.50 88 ARG A CA 1
ATOM 693 C C . ARG A 1 88 ? 11.017 -5.950 -6.729 1.00 89.50 88 ARG A C 1
ATOM 695 O O . ARG A 1 88 ? 11.929 -6.096 -7.541 1.00 89.50 88 ARG A O 1
ATOM 702 N N . ALA A 1 89 ? 10.436 -4.771 -6.515 1.00 87.06 89 ALA A N 1
ATOM 703 C CA . ALA A 1 89 ? 10.825 -3.553 -7.217 1.00 87.06 89 ALA A CA 1
ATOM 704 C C . ALA A 1 89 ? 12.294 -3.187 -6.940 1.00 87.06 89 ALA A C 1
ATOM 706 O O . ALA A 1 89 ? 13.028 -2.866 -7.876 1.00 87.06 89 ALA A O 1
ATOM 707 N N . ARG A 1 90 ? 12.765 -3.306 -5.688 1.00 88.94 90 ARG A N 1
ATOM 708 C CA . ARG A 1 90 ? 14.179 -3.089 -5.320 1.00 88.94 90 ARG A CA 1
ATOM 709 C C . ARG A 1 90 ? 15.111 -4.142 -5.915 1.00 88.94 90 ARG A C 1
ATOM 711 O O . ARG A 1 90 ? 16.208 -3.811 -6.368 1.00 88.94 90 ARG A O 1
ATOM 718 N N . GLU A 1 91 ? 14.689 -5.402 -5.941 1.00 92.00 91 GLU A N 1
ATOM 719 C CA . GLU A 1 91 ? 15.459 -6.482 -6.559 1.00 92.00 91 GLU A CA 1
ATOM 720 C C . GLU A 1 91 ? 15.651 -6.222 -8.061 1.00 92.00 91 GLU A C 1
ATOM 722 O O . GLU A 1 91 ? 16.768 -6.296 -8.579 1.00 92.00 91 GLU A O 1
ATOM 727 N N . MET A 1 92 ? 14.576 -5.856 -8.759 1.00 86.81 92 MET A N 1
ATOM 728 C CA . MET A 1 92 ? 14.602 -5.446 -10.163 1.00 86.81 92 MET A CA 1
ATOM 729 C C . MET A 1 92 ? 15.470 -4.193 -10.364 1.00 86.81 92 MET A C 1
ATOM 731 O O . MET A 1 92 ? 16.330 -4.164 -11.247 1.00 86.81 92 MET A O 1
ATOM 735 N N . TYR A 1 93 ? 15.327 -3.187 -9.496 1.00 84.50 93 TYR A N 1
ATOM 736 C CA . TYR A 1 93 ? 16.125 -1.957 -9.517 1.00 84.50 93 TYR A CA 1
ATOM 737 C C . TYR A 1 93 ? 17.629 -2.247 -9.452 1.00 84.50 93 TYR A C 1
ATOM 739 O O . TYR A 1 93 ? 18.409 -1.633 -10.176 1.00 84.50 93 TYR A O 1
ATOM 747 N N . SER A 1 94 ? 18.039 -3.190 -8.598 1.00 86.69 94 SER A N 1
ATOM 748 C CA . SER A 1 94 ? 19.453 -3.520 -8.381 1.00 86.69 94 SER A CA 1
ATOM 749 C C . SER A 1 94 ? 20.116 -4.217 -9.571 1.00 86.69 94 SER A C 1
ATOM 751 O O . SER A 1 94 ? 21.337 -4.162 -9.719 1.00 86.69 94 SER A O 1
ATOM 753 N N . ARG A 1 95 ? 19.311 -4.873 -10.412 1.00 86.12 95 ARG A N 1
ATOM 754 C CA . ARG A 1 95 ? 19.777 -5.6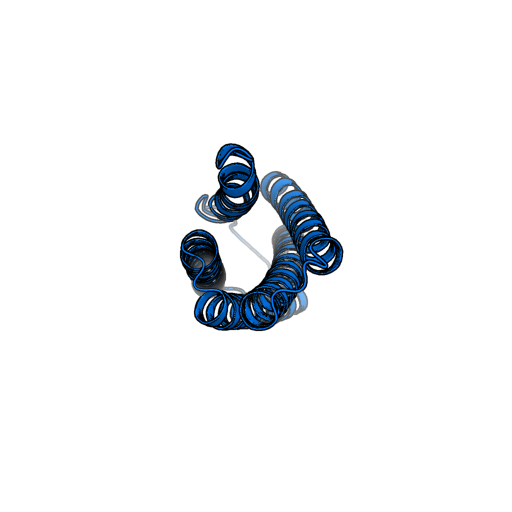34 -11.571 1.00 86.12 95 ARG A CA 1
ATOM 755 C C . ARG A 1 95 ? 19.744 -4.787 -12.839 1.00 86.12 95 ARG A C 1
ATOM 757 O O . ARG A 1 95 ? 20.675 -4.855 -13.634 1.00 86.12 95 ARG A O 1
ATOM 764 N N . THR A 1 96 ? 18.717 -3.958 -13.025 1.00 81.62 96 THR A N 1
ATOM 765 C CA . THR A 1 96 ? 18.538 -3.214 -14.277 1.00 81.62 96 THR A CA 1
ATOM 766 C C . THR A 1 96 ? 19.634 -2.175 -14.538 1.00 81.62 96 THR A C 1
ATOM 768 O O . THR A 1 96 ? 20.049 -1.428 -13.652 1.00 81.62 96 THR A O 1
ATOM 771 N N . GLN A 1 97 ? 20.072 -2.093 -15.796 1.00 80.06 97 GLN A N 1
ATOM 772 C CA . GLN A 1 97 ? 21.024 -1.082 -16.280 1.00 80.06 97 GLN A CA 1
ATOM 773 C C . GLN A 1 97 ? 20.328 0.063 -17.037 1.00 80.06 97 GLN A C 1
ATOM 775 O O . GLN A 1 97 ? 20.952 1.074 -17.353 1.00 80.06 97 GLN A O 1
ATOM 780 N N . ASN A 1 98 ? 19.029 -0.070 -17.337 1.00 83.50 98 ASN A N 1
ATOM 781 C CA . ASN A 1 98 ? 18.260 0.974 -18.009 1.00 83.50 98 ASN A CA 1
ATOM 782 C C . ASN A 1 98 ? 17.892 2.074 -17.003 1.00 83.50 98 ASN A C 1
ATOM 784 O O . ASN A 1 98 ? 17.106 1.846 -16.090 1.00 83.50 98 ASN A O 1
ATOM 788 N N . GLU A 1 99 ? 18.440 3.275 -17.186 1.00 82.81 99 GLU A N 1
ATOM 789 C CA . GLU A 1 99 ? 18.286 4.400 -16.254 1.00 82.81 99 GLU A CA 1
ATOM 790 C C . GLU A 1 99 ? 16.820 4.835 -16.051 1.00 82.81 99 GLU A C 1
ATOM 792 O O . GLU A 1 99 ? 16.434 5.174 -14.932 1.00 82.81 99 GLU A O 1
ATOM 797 N N . ASN A 1 100 ? 15.978 4.793 -17.091 1.00 79.75 100 ASN A N 1
ATOM 798 C CA . ASN A 1 100 ? 14.559 5.156 -16.975 1.00 79.75 100 ASN A CA 1
ATOM 799 C C . ASN A 1 100 ? 13.776 4.092 -16.203 1.00 79.75 100 ASN A C 1
ATOM 801 O O . ASN A 1 100 ? 13.043 4.421 -15.271 1.00 79.75 100 ASN A O 1
ATOM 805 N N . LEU A 1 101 ? 13.987 2.816 -16.537 1.00 78.94 101 LEU A N 1
ATOM 806 C CA . LEU A 1 101 ? 13.384 1.695 -15.816 1.00 78.94 101 LEU A CA 1
ATOM 807 C C . LEU A 1 101 ? 13.850 1.667 -14.356 1.00 78.94 101 LEU A C 1
ATOM 809 O O . LEU A 1 101 ? 13.053 1.440 -13.451 1.00 78.94 101 LEU A O 1
ATOM 813 N N . ARG A 1 102 ? 15.127 1.970 -14.109 1.00 84.00 102 ARG A N 1
ATOM 814 C CA . ARG A 1 102 ? 15.700 2.072 -12.768 1.00 84.00 102 ARG A CA 1
ATOM 815 C C . ARG A 1 102 ? 15.023 3.177 -11.956 1.00 84.00 102 ARG A C 1
ATOM 817 O O . ARG A 1 102 ? 14.610 2.942 -10.825 1.00 84.00 102 ARG A O 1
ATOM 824 N N . LYS A 1 103 ? 14.837 4.368 -12.529 1.00 81.94 103 LYS A N 1
ATOM 825 C CA . LYS A 1 103 ? 14.094 5.454 -11.866 1.00 81.94 103 LYS A CA 1
ATOM 826 C C . LYS A 1 103 ? 12.646 5.065 -11.575 1.00 81.94 103 LYS A C 1
ATOM 828 O O . LYS A 1 103 ? 12.180 5.297 -10.463 1.00 81.94 103 LYS A O 1
ATOM 833 N N . TRP A 1 104 ? 11.964 4.433 -12.529 1.00 83.50 104 TRP A N 1
ATOM 834 C CA . TRP A 1 104 ? 10.587 3.970 -12.346 1.00 83.50 104 TRP A CA 1
ATOM 835 C C . TRP A 1 104 ? 10.465 2.938 -11.214 1.00 83.50 104 TRP A C 1
ATOM 837 O O . TRP A 1 104 ? 9.636 3.108 -10.323 1.00 83.50 104 TRP A O 1
ATOM 847 N N . LEU A 1 105 ? 11.342 1.928 -11.178 1.00 84.19 105 LEU A N 1
ATOM 848 C CA . LEU A 1 105 ? 11.362 0.909 -10.120 1.00 84.19 105 LEU A CA 1
ATOM 849 C C . LEU A 1 105 ? 11.630 1.508 -8.735 1.00 84.19 105 LEU A C 1
ATOM 851 O O . LEU A 1 105 ? 11.031 1.079 -7.751 1.00 84.19 105 LEU A O 1
ATOM 855 N N . ASN A 1 106 ? 12.492 2.524 -8.652 1.00 87.94 106 ASN A N 1
ATOM 856 C CA . ASN A 1 106 ? 12.731 3.243 -7.403 1.00 87.94 106 ASN A CA 1
ATOM 857 C C . ASN A 1 106 ? 11.480 3.997 -6.925 1.00 87.94 106 ASN A C 1
ATOM 859 O O . ASN A 1 106 ? 11.139 3.935 -5.749 1.00 87.94 106 ASN A O 1
ATOM 863 N N . LEU A 1 107 ? 10.777 4.685 -7.829 1.00 83.44 107 LEU A N 1
ATOM 864 C CA . LEU A 1 107 ? 9.540 5.397 -7.491 1.00 83.44 107 LEU A CA 1
ATOM 865 C C . LEU A 1 107 ? 8.426 4.433 -7.062 1.00 83.44 107 LEU A C 1
ATOM 867 O O . LEU A 1 107 ? 7.735 4.696 -6.081 1.00 83.44 107 LEU A O 1
ATOM 871 N N . LEU A 1 108 ? 8.295 3.289 -7.739 1.00 82.94 108 LEU A N 1
ATOM 872 C CA . LEU A 1 108 ? 7.353 2.235 -7.359 1.00 82.94 108 LEU A CA 1
ATOM 873 C C . LEU A 1 108 ? 7.674 1.644 -5.977 1.00 82.94 108 LEU A C 1
ATOM 875 O O . LEU A 1 108 ? 6.763 1.433 -5.176 1.00 82.94 108 LEU A O 1
ATOM 879 N N . SER A 1 109 ? 8.952 1.396 -5.688 1.00 88.06 109 SER A N 1
ATOM 880 C CA . SER A 1 109 ? 9.420 0.933 -4.376 1.00 88.06 109 SER A CA 1
ATOM 881 C C . SER A 1 109 ? 9.030 1.920 -3.269 1.00 88.06 109 SER A C 1
ATOM 883 O O . SER A 1 109 ? 8.359 1.539 -2.310 1.00 88.06 109 SER A O 1
ATOM 885 N N . LEU A 1 110 ? 9.330 3.210 -3.449 1.00 85.12 110 LEU A N 1
ATOM 886 C CA . LEU A 1 110 ? 8.975 4.260 -2.490 1.00 85.12 110 LEU A CA 1
ATOM 887 C C . LEU A 1 110 ? 7.458 4.404 -2.300 1.00 85.12 110 LEU A C 1
ATOM 889 O O . LEU A 1 110 ? 6.984 4.585 -1.174 1.00 85.12 110 LEU A O 1
ATOM 893 N N . ALA A 1 111 ? 6.681 4.303 -3.382 1.00 79.75 111 ALA A N 1
ATOM 894 C CA . ALA A 1 111 ? 5.224 4.326 -3.309 1.00 79.75 111 ALA A CA 1
ATOM 895 C C . ALA A 1 111 ? 4.676 3.129 -2.518 1.00 79.75 111 ALA A C 1
ATOM 897 O O . ALA A 1 111 ? 3.836 3.301 -1.634 1.00 79.75 111 ALA A O 1
ATOM 898 N N . SER A 1 112 ? 5.194 1.931 -2.789 1.00 81.88 112 SER A N 1
ATOM 899 C CA . SER A 1 112 ? 4.781 0.694 -2.119 1.00 81.88 112 SER A CA 1
ATOM 900 C C . SER A 1 112 ? 5.128 0.717 -0.629 1.00 81.88 112 SER A C 1
ATOM 902 O O . SER A 1 112 ? 4.295 0.368 0.204 1.00 81.88 112 SER A O 1
ATOM 904 N N . GLU A 1 113 ? 6.313 1.211 -0.265 1.00 90.06 113 GLU A N 1
ATOM 905 C CA . GLU A 1 113 ? 6.710 1.405 1.134 1.00 90.06 113 GLU A CA 1
ATOM 906 C C . GLU A 1 113 ? 5.731 2.331 1.880 1.00 90.06 113 GLU A C 1
ATOM 908 O O . GLU A 1 113 ? 5.252 1.998 2.965 1.00 90.06 113 GLU A O 1
ATOM 913 N N . ASN A 1 114 ? 5.357 3.463 1.277 1.00 84.25 114 ASN A N 1
ATOM 914 C CA . ASN A 1 114 ? 4.414 4.399 1.891 1.00 84.25 114 ASN A CA 1
ATOM 915 C C . ASN A 1 114 ? 2.989 3.828 1.997 1.00 84.25 114 ASN A C 1
ATOM 917 O O . ASN A 1 114 ? 2.294 4.092 2.979 1.00 84.25 114 ASN A O 1
ATOM 921 N N . LEU A 1 115 ? 2.549 3.015 1.035 1.00 83.38 115 LEU A N 1
ATOM 922 C CA . LEU A 1 115 ? 1.247 2.343 1.100 1.00 83.38 115 LEU A CA 1
ATOM 923 C C . LEU A 1 115 ? 1.215 1.224 2.149 1.00 83.38 115 LEU A C 1
ATOM 925 O O . LEU A 1 115 ? 0.191 1.040 2.816 1.00 83.38 115 LEU A O 1
ATOM 929 N N . ALA A 1 116 ? 2.336 0.534 2.375 1.00 88.31 116 ALA A N 1
ATOM 930 C CA . ALA A 1 116 ? 2.469 -0.397 3.493 1.00 88.31 116 ALA A CA 1
ATOM 931 C C . ALA A 1 116 ? 2.306 0.330 4.838 1.00 88.31 116 ALA A C 1
ATOM 933 O O . ALA A 1 116 ? 1.477 -0.072 5.656 1.00 88.31 116 ALA A O 1
ATOM 934 N N . LEU A 1 117 ? 3.004 1.456 5.024 1.00 88.31 117 LEU A N 1
ATOM 935 C CA . LEU A 1 117 ? 2.883 2.286 6.229 1.00 88.31 117 LEU A CA 1
ATOM 936 C C . LEU A 1 117 ? 1.458 2.819 6.425 1.00 88.31 117 LEU A C 1
ATOM 938 O O . LEU A 1 117 ? 0.924 2.768 7.533 1.00 88.31 117 LEU A O 1
ATOM 942 N N . ALA A 1 118 ? 0.810 3.286 5.353 1.00 81.12 118 ALA A N 1
ATOM 943 C CA . ALA A 1 118 ? -0.579 3.735 5.415 1.00 81.12 118 ALA A CA 1
ATOM 944 C C . ALA A 1 118 ? -1.518 2.616 5.890 1.00 81.12 118 ALA A C 1
ATOM 946 O O . ALA A 1 118 ? -2.373 2.837 6.749 1.00 81.12 118 ALA A O 1
ATOM 947 N N . SER A 1 119 ? -1.322 1.405 5.369 1.00 86.81 119 SER A N 1
ATOM 948 C CA . SER A 1 119 ? -2.102 0.224 5.738 1.00 86.81 119 SER A CA 1
ATOM 949 C C . SER A 1 119 ? -1.897 -0.163 7.209 1.00 86.81 119 SER A C 1
ATOM 951 O O . SER A 1 119 ? -2.859 -0.450 7.917 1.00 86.81 119 SER A O 1
ATOM 953 N N . GLU A 1 120 ? -0.667 -0.104 7.719 1.00 92.50 120 GLU A N 1
ATOM 954 C CA . GLU A 1 120 ? -0.358 -0.371 9.133 1.00 92.50 120 GLU A CA 1
ATOM 955 C C . GLU A 1 120 ? -0.992 0.651 10.085 1.00 92.50 120 GLU A C 1
ATOM 957 O O . GLU A 1 120 ? -1.541 0.292 11.134 1.00 92.50 120 GLU A O 1
ATOM 962 N N . GLU A 1 121 ? -0.950 1.930 9.713 1.00 89.56 121 GLU A N 1
ATOM 963 C CA . GLU A 1 121 ? -1.584 3.006 10.472 1.00 89.56 121 GLU A CA 1
ATOM 964 C C . GLU A 1 121 ? -3.115 2.817 10.501 1.00 89.56 121 GLU A C 1
ATOM 966 O O . GLU A 1 121 ? -3.732 2.947 11.562 1.00 89.56 121 GLU A O 1
ATOM 971 N N . LEU A 1 122 ? -3.737 2.388 9.395 1.00 86.62 122 LEU A N 1
ATOM 972 C CA . LEU A 1 122 ? -5.168 2.050 9.356 1.00 86.62 122 LEU A CA 1
ATOM 973 C C . LEU A 1 122 ? -5.513 0.774 10.132 1.00 86.62 122 LEU A C 1
ATOM 975 O O . LEU A 1 122 ? -6.553 0.723 10.799 1.00 86.62 122 LEU A O 1
ATOM 979 N N . ALA A 1 123 ? -4.652 -0.244 10.117 1.00 87.94 123 ALA A N 1
ATOM 980 C CA . ALA A 1 123 ? -4.823 -1.435 10.945 1.00 87.94 123 ALA A CA 1
ATOM 981 C C . ALA A 1 123 ? -4.779 -1.077 12.440 1.00 87.94 123 ALA A C 1
ATOM 983 O O . ALA A 1 123 ? -5.629 -1.520 13.217 1.00 87.94 123 ALA A O 1
ATOM 984 N N . THR A 1 124 ? -3.848 -0.203 12.828 1.00 88.69 124 THR A N 1
ATOM 985 C CA . THR A 1 124 ? -3.732 0.316 14.197 1.00 88.69 124 THR A CA 1
ATOM 986 C C . THR A 1 124 ? -4.957 1.144 14.581 1.00 88.69 124 THR A C 1
ATOM 988 O O . THR A 1 124 ? -5.557 0.915 15.633 1.00 88.69 124 THR A O 1
ATOM 991 N N . ALA A 1 125 ? -5.397 2.055 13.707 1.00 84.38 125 ALA A N 1
ATOM 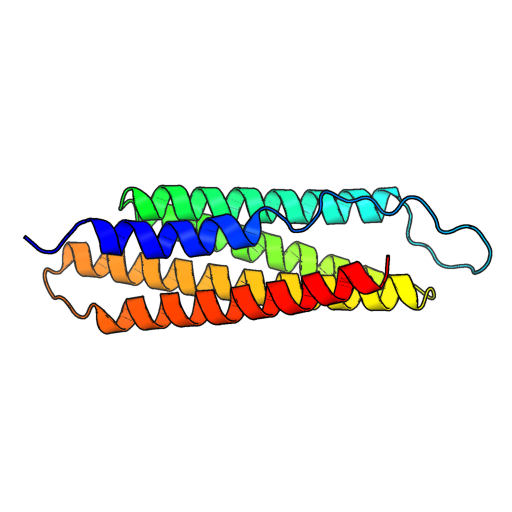992 C CA . ALA A 1 125 ? -6.628 2.816 13.907 1.00 84.38 125 ALA A CA 1
ATOM 993 C C . ALA A 1 125 ? -7.841 1.887 14.089 1.00 84.38 125 ALA A C 1
ATOM 995 O O . ALA A 1 125 ? -8.698 2.149 14.933 1.00 84.38 125 ALA A O 1
ATOM 996 N N . SER A 1 126 ? -7.888 0.776 13.345 1.00 86.38 126 SER A N 1
ATOM 997 C CA . SER A 1 126 ? -8.980 -0.206 13.398 1.00 86.38 126 SER A CA 1
ATOM 998 C C . SER A 1 126 ? -8.982 -0.960 14.721 1.00 86.38 126 SER A C 1
ATOM 1000 O O . SER A 1 126 ? -10.027 -1.127 15.346 1.00 86.38 126 SER A O 1
ATOM 1002 N N . GLU A 1 127 ? -7.810 -1.371 15.202 1.00 88.88 127 GLU A N 1
ATOM 1003 C CA . GLU A 1 127 ? -7.668 -1.992 16.518 1.00 88.88 127 GLU A CA 1
ATOM 1004 C C . GLU A 1 127 ? -8.103 -1.051 17.648 1.00 88.88 127 GLU A C 1
ATOM 1006 O O . GLU A 1 127 ? -8.841 -1.458 18.549 1.00 88.88 127 GLU A O 1
ATOM 1011 N N . LEU A 1 128 ? -7.686 0.214 17.589 1.00 86.75 128 LEU A N 1
ATOM 1012 C CA . LEU A 1 128 ? -8.080 1.225 18.566 1.00 86.75 128 LEU A CA 1
ATOM 1013 C C . LEU A 1 128 ? -9.593 1.466 18.538 1.00 86.75 128 LEU A C 1
ATOM 1015 O O . LEU A 1 128 ? -10.231 1.418 19.588 1.00 86.75 128 LEU A O 1
ATOM 1019 N N . ALA A 1 129 ? -10.183 1.640 17.353 1.00 83.62 129 ALA A N 1
ATOM 1020 C CA . ALA A 1 129 ? -11.625 1.811 17.187 1.00 83.62 129 ALA A CA 1
ATOM 1021 C C . ALA A 1 129 ? -12.416 0.598 17.710 1.00 83.62 129 ALA A C 1
ATOM 1023 O O . ALA A 1 129 ? -13.422 0.756 18.406 1.00 83.62 129 ALA A O 1
ATOM 1024 N N . PHE A 1 130 ? -11.937 -0.621 17.443 1.00 84.81 130 PHE A N 1
ATOM 1025 C CA . PHE A 1 130 ? -12.521 -1.849 17.976 1.00 84.81 130 PHE A CA 1
ATOM 1026 C C . PHE A 1 130 ? -12.479 -1.889 19.506 1.00 84.81 130 PHE A C 1
ATOM 1028 O O . PHE A 1 130 ? -13.499 -2.142 20.151 1.00 84.81 130 PHE A O 1
ATOM 1035 N N . ASN A 1 131 ? -11.318 -1.621 20.102 1.00 83.75 131 ASN A N 1
ATOM 1036 C CA . ASN A 1 131 ? -11.152 -1.629 21.553 1.00 83.75 131 ASN A CA 1
ATOM 1037 C C . ASN A 1 131 ? -11.999 -0.548 22.232 1.00 83.75 131 ASN A C 1
ATOM 1039 O O . ASN A 1 131 ? -12.567 -0.797 23.296 1.00 83.75 131 ASN A O 1
ATOM 1043 N N . GLU A 1 132 ? -12.139 0.612 21.596 1.00 80.19 132 GLU A N 1
ATOM 1044 C CA . GLU A 1 132 ? -12.937 1.715 22.117 1.00 80.19 132 GLU A CA 1
ATOM 1045 C C . GLU A 1 132 ? -14.439 1.432 22.047 1.00 80.19 132 GLU A C 1
ATOM 1047 O O . GLU A 1 132 ? -15.165 1.660 23.019 1.00 80.19 132 GLU A O 1
ATOM 1052 N N . SER A 1 133 ? -14.898 0.798 20.961 1.00 75.75 133 SER A N 1
ATOM 1053 C CA . SER A 1 133 ? -16.289 0.340 20.834 1.00 75.75 133 SER A CA 1
ATOM 1054 C C . SER A 1 1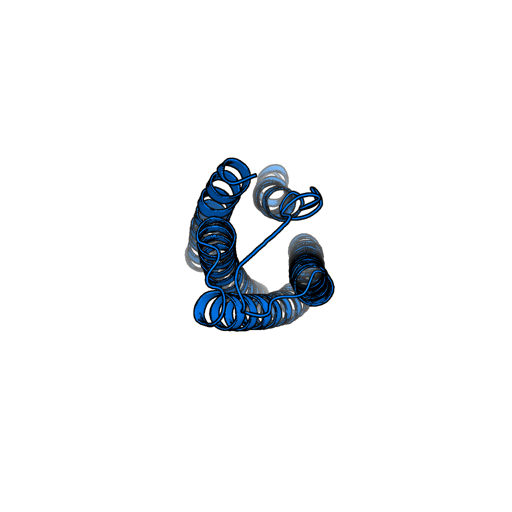33 ? -16.712 -0.608 21.967 1.00 75.75 133 SER A C 1
ATOM 1056 O O . SER A 1 133 ? -17.884 -0.648 22.337 1.00 75.75 133 SER A O 1
ATOM 1058 N N . LYS A 1 134 ? -15.753 -1.327 22.570 1.00 75.38 134 LYS A N 1
ATOM 1059 C CA . LYS A 1 134 ? -15.980 -2.214 23.719 1.00 75.38 134 LYS A CA 1
ATOM 1060 C C . LYS A 1 134 ? -15.964 -1.499 25.068 1.00 75.38 134 LYS A C 1
ATOM 1062 O O . LYS A 1 134 ? -16.573 -2.000 26.009 1.00 75.38 134 LYS A O 1
ATOM 1067 N N . LYS A 1 135 ? -15.237 -0.385 25.196 1.00 69.06 135 LYS A N 1
ATOM 1068 C CA . LYS A 1 135 ? -14.931 0.244 26.492 1.00 69.06 135 LYS A CA 1
ATOM 1069 C C . LYS A 1 135 ? -15.815 1.442 26.850 1.00 69.06 135 LYS A C 1
ATOM 1071 O O . LYS A 1 135 ? -15.740 1.884 27.989 1.00 69.06 135 LYS A O 1
ATOM 1076 N N . GLN A 1 136 ? -16.647 1.955 25.936 1.00 60.53 136 GLN A N 1
ATOM 1077 C CA . GLN A 1 136 ? -17.482 3.162 26.132 1.00 60.53 136 GLN A CA 1
ATOM 1078 C C . GLN A 1 136 ? -16.724 4.439 26.560 1.00 60.53 136 GLN A C 1
ATOM 1080 O O . GLN A 1 136 ? -17.361 5.458 26.821 1.00 60.53 136 GLN A O 1
ATOM 1085 N N . ASN A 1 137 ? -15.389 4.432 26.600 1.00 57.94 137 ASN A N 1
ATOM 1086 C CA . ASN A 1 137 ? -14.609 5.664 26.626 1.00 57.94 137 ASN A CA 1
ATOM 1087 C C . ASN A 1 137 ? -14.528 6.227 25.201 1.00 57.94 137 ASN A C 1
ATOM 1089 O O . ASN A 1 137 ? -14.893 5.541 24.247 1.00 57.94 137 ASN A O 1
ATOM 1093 N N . GLN A 1 138 ? -14.186 7.508 25.064 1.00 57.19 138 GLN A N 1
ATOM 1094 C CA . GLN A 1 138 ? -14.152 8.209 23.777 1.00 57.19 138 GLN A CA 1
ATOM 1095 C C . GLN A 1 138 ? -12.869 9.034 23.626 1.00 57.19 138 GLN A C 1
ATOM 1097 O O . GLN A 1 138 ? -12.938 10.253 23.478 1.00 57.19 138 GLN A O 1
ATOM 1102 N N . ASP A 1 139 ? -11.694 8.410 23.625 1.00 70.50 139 ASP A N 1
ATOM 1103 C CA . ASP A 1 139 ? -10.475 9.093 23.180 1.00 70.50 139 ASP A CA 1
ATOM 1104 C C . ASP A 1 139 ? -10.311 8.991 21.658 1.00 70.50 139 ASP A C 1
ATOM 1106 O O . ASP A 1 139 ? -9.400 8.373 21.099 1.00 70.50 139 ASP A O 1
ATOM 1110 N N . ILE A 1 140 ? -11.265 9.625 20.972 1.00 72.88 140 ILE A N 1
ATOM 1111 C CA . ILE A 1 140 ? -11.357 9.701 19.510 1.00 72.88 140 ILE A CA 1
ATOM 1112 C C . ILE A 1 140 ? -10.079 10.275 18.883 1.00 72.88 140 ILE A C 1
ATOM 1114 O O . ILE A 1 140 ? -9.737 9.945 17.748 1.00 72.88 140 ILE A O 1
ATOM 1118 N N . ASN A 1 141 ? -9.336 11.091 19.629 1.00 78.25 141 ASN A N 1
ATOM 1119 C CA . ASN A 1 141 ? -8.143 11.767 19.136 1.00 78.25 141 ASN A CA 1
ATOM 1120 C C . ASN A 1 141 ? -7.020 10.787 18.770 1.00 78.25 141 ASN A C 1
ATOM 1122 O O . ASN A 1 141 ? -6.265 11.046 17.833 1.00 78.25 141 ASN A O 1
ATOM 1126 N N . ILE A 1 142 ? -6.912 9.654 19.475 1.00 80.31 142 ILE A N 1
ATOM 1127 C CA . ILE A 1 142 ? -5.802 8.716 19.274 1.00 80.31 142 ILE A CA 1
ATOM 1128 C C . ILE A 1 142 ? -5.914 8.029 17.911 1.00 80.31 142 ILE A C 1
ATOM 1130 O O . ILE A 1 142 ? -4.959 8.071 17.141 1.00 80.31 142 ILE A O 1
ATOM 1134 N N . TYR A 1 143 ? -7.061 7.439 17.559 1.00 80.75 143 TYR A N 1
ATOM 1135 C CA . TYR A 1 143 ? -7.183 6.786 16.249 1.00 80.75 143 TYR A CA 1
ATOM 1136 C C . TYR A 1 143 ? -7.264 7.799 15.095 1.00 80.75 143 TYR A C 1
ATOM 1138 O O . TYR A 1 143 ? -6.782 7.501 14.005 1.00 80.75 143 TYR A O 1
ATOM 1146 N N . MET A 1 144 ? -7.790 9.013 15.321 1.00 80.19 144 MET A N 1
ATOM 1147 C CA . MET A 1 144 ? -7.766 10.082 14.310 1.00 80.19 144 MET A CA 1
ATOM 1148 C C . MET A 1 144 ? -6.338 10.462 13.907 1.00 80.19 144 MET A C 1
ATOM 1150 O O . MET A 1 144 ? -6.070 10.643 12.722 1.00 80.19 144 MET A O 1
ATOM 1154 N N . LYS A 1 145 ? -5.395 10.478 14.856 1.00 85.62 145 LYS A N 1
ATOM 1155 C CA . LYS A 1 145 ? -3.970 10.688 14.564 1.00 85.62 145 LYS A CA 1
ATOM 1156 C C . LYS A 1 145 ? -3.398 9.618 13.626 1.00 85.62 145 LYS A C 1
ATOM 1158 O O . LYS A 1 145 ? -2.602 9.933 12.746 1.00 85.62 145 LYS A O 1
ATOM 1163 N N . HIS A 1 146 ? -3.788 8.358 13.808 1.00 85.12 146 HIS A N 1
ATOM 1164 C CA . HIS A 1 146 ? -3.362 7.263 12.932 1.00 85.12 146 HIS A CA 1
ATOM 1165 C C . HIS A 1 146 ? -3.955 7.406 11.520 1.00 85.12 146 HIS A C 1
ATOM 1167 O O . HIS A 1 146 ? -3.252 7.236 10.529 1.00 85.12 146 HIS A O 1
ATOM 1173 N N . ILE A 1 147 ? -5.217 7.830 11.409 1.00 79.31 147 ILE A N 1
ATOM 1174 C CA . ILE A 1 147 ? -5.848 8.138 10.116 1.00 79.31 147 ILE A CA 1
ATOM 1175 C C . ILE A 1 147 ? -5.124 9.288 9.396 1.00 79.31 147 ILE A C 1
ATOM 1177 O O . ILE A 1 147 ? -4.883 9.213 8.192 1.00 79.31 147 ILE A O 1
ATOM 1181 N N . GLU A 1 148 ? -4.753 10.351 10.113 1.00 82.31 148 GLU A N 1
ATOM 1182 C CA . GLU A 1 148 ? -4.013 11.483 9.540 1.00 82.31 148 GLU A CA 1
ATOM 1183 C C . GLU A 1 148 ? -2.645 11.063 8.997 1.00 82.31 148 GLU A C 1
ATOM 1185 O O . GLU A 1 148 ? -2.274 11.453 7.890 1.00 82.31 148 GLU A O 1
ATOM 1190 N N . LYS A 1 149 ? -1.921 10.212 9.727 1.00 81.88 149 LYS A N 1
ATOM 1191 C CA . LYS A 1 149 ? -0.657 9.646 9.247 1.00 81.88 149 LYS A CA 1
ATOM 1192 C C . LYS A 1 149 ? -0.837 8.734 8.040 1.00 81.88 149 LYS A C 1
ATOM 1194 O O . LYS A 1 149 ? -0.049 8.816 7.101 1.00 81.88 149 LYS A O 1
ATOM 1199 N N . ALA A 1 150 ? -1.868 7.888 8.040 1.00 77.81 150 ALA A N 1
ATOM 1200 C CA . ALA A 1 150 ? -2.176 7.044 6.890 1.00 77.81 150 ALA A CA 1
ATOM 1201 C C . ALA A 1 150 ? -2.431 7.893 5.637 1.00 77.81 150 ALA A C 1
ATOM 1203 O O . ALA A 1 150 ? -1.944 7.575 4.551 1.00 77.81 150 ALA A O 1
ATOM 1204 N N . LYS A 1 151 ? -3.126 9.024 5.803 1.00 81.69 151 LYS A N 1
ATOM 1205 C CA . LYS A 1 151 ? -3.327 10.015 4.744 1.00 81.69 151 LYS A CA 1
ATOM 1206 C C . LYS A 1 151 ? -2.013 10.652 4.288 1.00 81.69 151 LYS A C 1
ATOM 1208 O O . LYS A 1 151 ? -1.802 10.771 3.087 1.00 81.69 151 LYS A O 1
ATOM 1213 N N . GLU A 1 152 ? -1.131 11.043 5.206 1.00 83.00 152 GLU A N 1
ATOM 1214 C CA . GLU A 1 152 ? 0.186 11.591 4.853 1.00 83.00 152 GLU A CA 1
ATOM 1215 C C . GLU A 1 152 ? 1.004 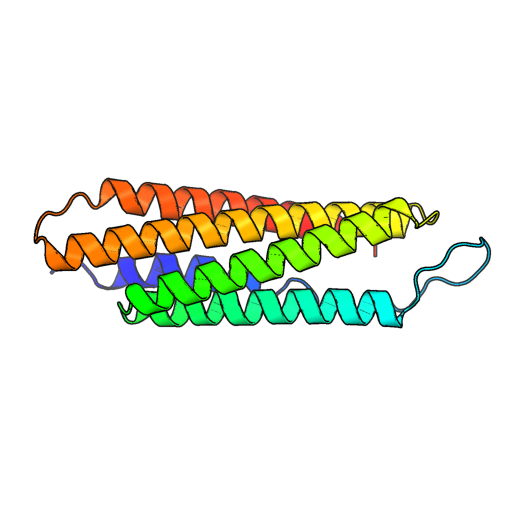10.598 4.015 1.00 83.00 152 GLU A C 1
ATOM 1217 O O . GLU A 1 152 ? 1.532 10.966 2.966 1.00 83.00 152 GLU A O 1
ATOM 1222 N N . CYS A 1 153 ? 1.064 9.335 4.439 1.00 79.25 153 CYS A N 1
ATOM 1223 C CA . CYS A 1 153 ? 1.784 8.290 3.713 1.00 79.25 153 CYS A CA 1
ATOM 1224 C C . CYS A 1 153 ? 1.159 8.045 2.331 1.00 79.25 153 CYS A C 1
ATOM 1226 O O . CYS A 1 153 ? 1.867 8.003 1.329 1.00 79.25 153 CYS A O 1
ATOM 1228 N N . SER A 1 154 ? -0.173 7.985 2.248 1.00 74.25 154 SER A N 1
ATOM 1229 C CA . SER A 1 154 ? -0.884 7.827 0.970 1.00 74.25 154 SER A CA 1
ATOM 1230 C C . SER A 1 154 ? -0.599 8.982 0.002 1.00 74.25 154 SER A C 1
ATOM 1232 O O . SER A 1 154 ? -0.387 8.755 -1.186 1.00 74.25 154 SER A O 1
ATOM 1234 N N . ASN A 1 155 ? -0.525 10.218 0.505 1.00 80.75 155 ASN A N 1
ATOM 1235 C CA . ASN A 1 155 ? -0.171 11.380 -0.311 1.00 80.75 155 ASN A CA 1
ATOM 1236 C C . ASN A 1 155 ? 1.268 11.296 -0.839 1.00 80.75 155 ASN A C 1
ATOM 1238 O O . ASN A 1 155 ? 1.497 11.584 -2.008 1.00 80.75 155 ASN A O 1
ATOM 1242 N N . LYS A 1 156 ? 2.231 10.858 -0.019 1.00 80.88 156 LYS A N 1
ATOM 1243 C CA . LYS A 1 156 ? 3.616 10.650 -0.481 1.00 80.88 156 LYS A CA 1
ATOM 1244 C C . LYS A 1 156 ? 3.701 9.557 -1.542 1.00 80.88 156 LYS A C 1
ATOM 1246 O O . LYS A 1 156 ? 4.379 9.731 -2.549 1.00 80.88 156 LYS A O 1
ATOM 1251 N N . ALA A 1 157 ? 2.979 8.450 -1.356 1.00 73.56 157 ALA A N 1
ATOM 1252 C CA . ALA A 1 157 ? 2.893 7.406 -2.375 1.00 73.56 157 ALA A CA 1
ATOM 1253 C C . ALA A 1 157 ? 2.355 7.954 -3.707 1.00 73.56 157 ALA A C 1
ATOM 1255 O O . ALA A 1 157 ? 2.878 7.626 -4.772 1.00 73.56 157 ALA A O 1
ATOM 1256 N N . TRP A 1 158 ? 1.355 8.837 -3.637 1.00 80.50 158 TRP A N 1
ATOM 1257 C CA . TRP A 1 158 ? 0.808 9.526 -4.801 1.00 80.50 158 TRP A CA 1
ATOM 1258 C C . TRP A 1 158 ? 1.818 10.463 -5.477 1.00 80.50 158 TRP A C 1
ATOM 1260 O O . TRP A 1 158 ? 1.909 10.481 -6.702 1.00 80.50 158 TRP A O 1
ATOM 1270 N N . GLU A 1 159 ? 2.609 11.212 -4.710 1.00 82.19 159 GLU A N 1
ATOM 1271 C CA . GLU A 1 159 ? 3.668 12.070 -5.256 1.00 82.19 159 GLU A CA 1
ATOM 1272 C C . GLU A 1 159 ? 4.683 11.259 -6.074 1.00 82.19 159 GLU A C 1
ATOM 1274 O O . GLU A 1 159 ? 4.949 11.598 -7.229 1.00 82.19 159 GLU A O 1
ATOM 1279 N N . TYR A 1 160 ? 5.176 10.138 -5.533 1.00 81.12 160 TYR A N 1
ATOM 1280 C CA . TYR A 1 160 ? 6.086 9.247 -6.264 1.00 81.12 160 TYR A CA 1
ATOM 1281 C C . TYR A 1 160 ? 5.452 8.668 -7.526 1.00 81.12 160 TYR A C 1
ATOM 1283 O O . TYR A 1 160 ? 6.109 8.520 -8.560 1.00 81.12 160 TYR A O 1
ATOM 1291 N N . PHE A 1 161 ? 4.160 8.363 -7.466 1.00 73.69 161 PHE A N 1
ATOM 1292 C CA . PHE A 1 161 ? 3.433 7.886 -8.626 1.00 73.69 161 PHE A CA 1
ATOM 1293 C C . PHE A 1 161 ? 3.324 8.947 -9.731 1.00 73.69 161 PHE A C 1
ATOM 1295 O O . PHE A 1 161 ? 3.635 8.664 -10.890 1.00 73.69 161 PHE A O 1
ATOM 1302 N N . GLU A 1 162 ? 2.945 10.177 -9.395 1.00 77.38 162 GLU A N 1
ATOM 1303 C CA . GLU A 1 162 ? 2.877 11.280 -10.360 1.00 77.38 162 GLU A CA 1
ATOM 1304 C C . GLU A 1 162 ? 4.251 11.618 -10.950 1.00 77.38 162 GLU A C 1
ATOM 1306 O O . GLU A 1 162 ? 4.358 12.003 -12.116 1.00 77.38 162 GLU A O 1
ATOM 1311 N N . GLU A 1 163 ? 5.327 11.438 -10.185 1.00 78.75 163 GLU A N 1
ATOM 1312 C CA . GLU A 1 163 ? 6.686 11.505 -10.717 1.00 78.75 163 GLU A CA 1
ATOM 1313 C C . GLU A 1 163 ? 6.978 10.380 -11.714 1.00 78.75 163 GLU A C 1
ATOM 1315 O O . GLU A 1 163 ? 7.594 10.634 -12.750 1.00 78.75 163 GLU A O 1
ATOM 1320 N N . SER A 1 164 ? 6.492 9.164 -11.459 1.00 74.00 164 SER A N 1
ATOM 1321 C CA . SER A 1 164 ? 6.735 8.009 -12.330 1.00 74.00 164 SER A CA 1
ATOM 1322 C C . SER A 1 164 ? 6.098 8.164 -13.715 1.00 74.00 164 SER A C 1
ATOM 1324 O O . SER A 1 164 ? 6.713 7.790 -14.712 1.00 74.00 164 SER A O 1
ATOM 1326 N N . LYS A 1 165 ? 4.923 8.806 -13.805 1.00 71.62 165 LYS A N 1
ATOM 1327 C CA . LYS A 1 165 ? 4.247 9.110 -15.082 1.00 71.62 165 LYS A CA 1
ATOM 1328 C C . LYS A 1 165 ? 5.062 10.016 -15.996 1.00 71.62 165 LYS A C 1
ATOM 1330 O O . LYS A 1 165 ? 4.915 9.947 -17.206 1.00 71.62 165 LYS A O 1
ATOM 1335 N N . LYS A 1 166 ? 5.921 10.871 -15.435 1.00 77.50 166 LYS A N 1
ATOM 1336 C CA . LYS A 1 166 ? 6.773 11.787 -16.215 1.00 77.50 166 LYS A CA 1
ATOM 1337 C C . LYS A 1 166 ? 7.932 11.068 -16.909 1.00 77.50 166 LYS A C 1
ATOM 1339 O O . LYS A 1 166 ? 8.648 11.694 -17.685 1.00 77.50 166 LYS A O 1
ATOM 1344 N N . LEU A 1 167 ? 8.165 9.801 -16.565 1.00 69.69 167 LEU A N 1
ATOM 1345 C CA . LEU A 1 167 ? 9.206 8.955 -17.147 1.00 69.69 167 LEU A CA 1
ATOM 1346 C C . LEU A 1 167 ? 8.684 8.087 -18.305 1.00 69.69 167 LEU A C 1
ATOM 1348 O O . LEU A 1 167 ? 9.494 7.398 -18.929 1.00 69.69 167 LEU A O 1
ATOM 1352 N N . GLN A 1 168 ? 7.367 8.097 -18.544 1.00 58.88 168 GLN A N 1
ATOM 1353 C CA . GLN A 1 168 ? 6.703 7.490 -19.702 1.00 58.88 168 GLN A CA 1
ATOM 1354 C C . GLN A 1 168 ? 6.745 8.451 -20.894 1.00 58.88 168 GLN A C 1
ATOM 1356 O O . GLN A 1 168 ? 6.966 7.958 -22.021 1.00 58.88 168 GLN A O 1
#

pLDDT: mean 75.03, std 18.19, range [35.09, 96.62]

Radius of gyration: 18.1 Å; chains: 1; bounding box: 50×26×55 Å

Sequence (168 aa):
MRSESSKFAVSHILAYFVIIVFIAGFSGCSSNSPIDITQEEIDNLSASMDHANSIFLDGTYYWDRGNFSKAREVYGDAATKYREVDYRAREMYSRTQNENLRKWLNLLSLASENLALASEELATASELAFNESKKQNQDINIYMKHIEKAKECSNKAWEYFEESKKLQ